Protein AF-A0A5U0ZWH2-F1 (afdb_monomer_lite)

Structure (mmCIF, N/CA/C/O backbone):
data_AF-A0A5U0ZWH2-F1
#
_entry.id   AF-A0A5U0ZWH2-F1
#
loop_
_atom_site.group_PDB
_atom_site.id
_atom_site.type_symbol
_atom_site.label_atom_id
_atom_site.label_alt_id
_atom_site.label_comp_id
_atom_site.label_asym_id
_atom_site.label_entity_id
_atom_site.label_seq_id
_atom_site.pdbx_PDB_ins_code
_atom_site.Cartn_x
_atom_site.Cartn_y
_atom_site.Cartn_z
_atom_site.occupancy
_atom_site.B_iso_or_equiv
_atom_site.auth_seq_id
_atom_site.auth_comp_id
_atom_site.auth_asym_id
_atom_site.auth_atom_id
_atom_site.pdbx_PDB_model_num
ATOM 1 N N . MET A 1 1 ? 11.396 7.823 40.237 1.00 39.00 1 MET A N 1
ATOM 2 C CA . MET A 1 1 ? 10.277 7.013 39.709 1.00 39.00 1 MET A CA 1
ATOM 3 C C . MET A 1 1 ? 10.131 7.379 38.236 1.00 39.00 1 MET A C 1
ATOM 5 O O . MET A 1 1 ? 9.865 8.540 37.956 1.00 39.00 1 MET A O 1
ATOM 9 N N . LYS A 1 2 ? 10.461 6.480 37.296 1.00 43.62 2 LYS A N 1
ATOM 10 C CA . LYS A 1 2 ? 10.342 6.782 35.859 1.00 43.62 2 LYS A CA 1
ATOM 11 C C . LYS A 1 2 ? 8.852 6.888 35.529 1.00 43.62 2 LYS A C 1
ATOM 13 O O . LYS A 1 2 ? 8.124 5.916 35.694 1.00 43.62 2 LYS A O 1
ATOM 18 N N . SER A 1 3 ? 8.419 8.089 35.153 1.00 46.25 3 SER A N 1
ATOM 19 C CA . SER A 1 3 ? 7.091 8.351 34.606 1.00 46.25 3 SER A CA 1
ATOM 20 C C . SER A 1 3 ? 6.928 7.492 33.356 1.00 46.25 3 SER A C 1
ATOM 22 O O . SER A 1 3 ? 7.625 7.703 32.364 1.00 46.25 3 SER A O 1
ATOM 24 N N . TRP A 1 4 ? 6.070 6.478 33.426 1.00 51.78 4 TRP A N 1
ATOM 25 C CA . TRP A 1 4 ? 5.588 5.815 32.227 1.00 51.78 4 TRP A CA 1
ATOM 26 C C . TRP A 1 4 ? 4.763 6.857 31.486 1.00 51.78 4 TRP A C 1
ATOM 28 O O . TRP A 1 4 ? 3.712 7.274 31.975 1.00 51.78 4 TRP A O 1
ATOM 38 N N . VAL A 1 5 ? 5.262 7.318 30.339 1.00 51.78 5 VAL A N 1
ATOM 39 C CA . VAL A 1 5 ? 4.445 8.065 29.385 1.00 51.78 5 VAL A CA 1
ATOM 40 C C . VAL A 1 5 ? 3.248 7.169 29.100 1.00 51.78 5 VAL A C 1
ATOM 42 O O . VAL A 1 5 ? 3.392 6.105 28.500 1.00 51.78 5 VAL A O 1
ATOM 45 N N . LYS A 1 6 ? 2.081 7.547 29.628 1.00 51.91 6 LYS A N 1
ATOM 46 C CA . LYS A 1 6 ? 0.812 6.906 29.306 1.00 51.91 6 LYS A CA 1
ATOM 47 C C . LYS A 1 6 ? 0.724 6.967 27.783 1.00 51.91 6 LYS A C 1
ATOM 49 O O . LYS A 1 6 ? 0.658 8.067 27.240 1.00 51.91 6 LYS A O 1
ATOM 54 N N . MET A 1 7 ? 0.796 5.821 27.098 1.00 55.44 7 MET A N 1
ATOM 55 C CA . MET A 1 7 ? 0.347 5.749 25.708 1.00 55.44 7 MET A CA 1
ATOM 56 C C . MET A 1 7 ? -1.021 6.422 25.690 1.00 55.44 7 MET A C 1
ATOM 58 O O . MET A 1 7 ? -1.884 6.053 26.494 1.00 55.44 7 MET A O 1
ATOM 62 N N . ASN A 1 8 ? -1.168 7.474 24.883 1.00 68.19 8 ASN A N 1
ATOM 63 C CA . ASN A 1 8 ? -2.437 8.177 24.754 1.00 68.19 8 ASN A CA 1
ATOM 64 C C . ASN A 1 8 ? -3.524 7.124 24.524 1.00 68.19 8 ASN A C 1
ATOM 66 O O . ASN A 1 8 ? -3.329 6.181 23.756 1.00 68.19 8 ASN A O 1
ATOM 70 N N . SER A 1 9 ? -4.606 7.213 25.293 1.00 76.81 9 SER A N 1
ATOM 71 C CA . SER A 1 9 ? -5.664 6.208 25.277 1.00 76.81 9 SER A CA 1
ATOM 72 C C . SER A 1 9 ? -6.204 6.057 23.859 1.00 76.81 9 SER A C 1
ATOM 74 O O . SER A 1 9 ? -6.682 7.042 23.306 1.00 76.81 9 SER A O 1
ATOM 76 N N . TRP A 1 10 ? -6.119 4.845 23.306 1.00 85.75 10 TRP A N 1
ATOM 77 C CA . TRP A 1 10 ? -6.700 4.486 22.013 1.00 85.75 10 TRP A CA 1
ATOM 78 C C . TRP A 1 10 ? -8.165 4.914 21.944 1.00 85.75 10 TRP A C 1
ATOM 80 O O . TRP A 1 10 ? -8.934 4.668 22.877 1.00 85.75 10 TRP A O 1
ATOM 90 N N . THR A 1 11 ? -8.547 5.531 20.838 1.00 90.06 11 THR A N 1
ATOM 91 C CA . THR A 1 11 ? -9.866 6.129 20.642 1.00 90.06 11 THR A CA 1
ATOM 92 C C . THR A 1 11 ? -10.667 5.433 19.540 1.00 90.06 11 THR A C 1
ATOM 94 O O . THR A 1 11 ? -10.184 4.586 18.776 1.00 90.06 11 THR A O 1
ATOM 97 N N . SER A 1 12 ? -11.946 5.794 19.443 1.00 90.62 12 SER A N 1
ATOM 98 C CA . SER A 1 12 ? -12.790 5.446 18.298 1.00 90.62 12 SER A CA 1
ATOM 99 C C . SER A 1 12 ? -12.218 5.979 16.983 1.00 90.62 12 SER A C 1
ATOM 101 O O . SER A 1 12 ? -12.320 5.317 15.952 1.00 90.62 12 SER A O 1
ATOM 103 N N . GLU A 1 13 ? -11.588 7.149 17.025 1.00 90.56 13 GLU A N 1
ATOM 104 C CA . GLU A 1 13 ? -10.967 7.828 15.897 1.00 90.56 13 GLU A CA 1
ATOM 105 C C . GLU A 1 13 ? -9.753 7.044 15.392 1.00 90.56 13 GLU A C 1
ATOM 107 O O . GLU A 1 13 ? -9.641 6.832 14.186 1.00 90.56 13 GLU A O 1
ATOM 112 N N . ASP A 1 14 ? -8.920 6.514 16.294 1.00 89.50 14 ASP A N 1
ATOM 113 C CA . ASP A 1 14 ? -7.805 5.625 15.932 1.00 89.50 14 ASP A CA 1
ATOM 114 C C . ASP A 1 14 ? -8.315 4.353 15.242 1.00 89.50 14 ASP A C 1
ATOM 116 O O . ASP A 1 14 ? -7.803 3.932 14.205 1.00 89.50 14 ASP A O 1
ATOM 120 N N . THR A 1 15 ? -9.397 3.771 15.771 1.00 91.75 15 THR A N 1
ATOM 121 C CA . THR A 1 15 ? -10.041 2.593 15.166 1.00 91.75 15 THR A CA 1
ATOM 122 C C . THR A 1 15 ? -10.562 2.903 13.765 1.00 91.75 15 THR A C 1
ATOM 124 O O . THR A 1 15 ? -10.423 2.086 12.854 1.00 91.75 15 THR A O 1
ATOM 127 N N . LYS A 1 16 ? -11.171 4.078 13.584 1.00 92.38 16 LYS A N 1
ATOM 128 C CA . LYS A 1 16 ? -11.665 4.534 12.286 1.00 92.38 16 LYS A CA 1
ATOM 129 C C . LYS A 1 16 ? -10.511 4.733 11.308 1.00 92.38 16 LYS A C 1
ATOM 131 O O . LYS A 1 16 ? -10.605 4.236 10.195 1.00 92.38 16 LYS A O 1
ATOM 136 N N . ALA A 1 17 ? -9.426 5.381 11.731 1.00 90.75 17 ALA A N 1
ATOM 137 C CA . ALA A 1 17 ? -8.240 5.580 10.906 1.00 90.75 17 ALA A CA 1
ATOM 138 C C . ALA A 1 17 ? -7.647 4.243 10.440 1.00 90.75 17 ALA A C 1
ATOM 140 O O . ALA A 1 17 ? -7.419 4.070 9.247 1.00 90.75 17 ALA A O 1
ATOM 141 N N . VAL A 1 18 ? -7.484 3.267 11.344 1.00 91.75 18 VAL A N 1
ATOM 142 C CA . VAL A 1 18 ? -7.010 1.922 10.974 1.00 91.75 18 VAL A CA 1
ATOM 143 C C . VAL A 1 18 ? -7.931 1.253 9.967 1.00 91.75 18 VAL A C 1
ATOM 145 O O . 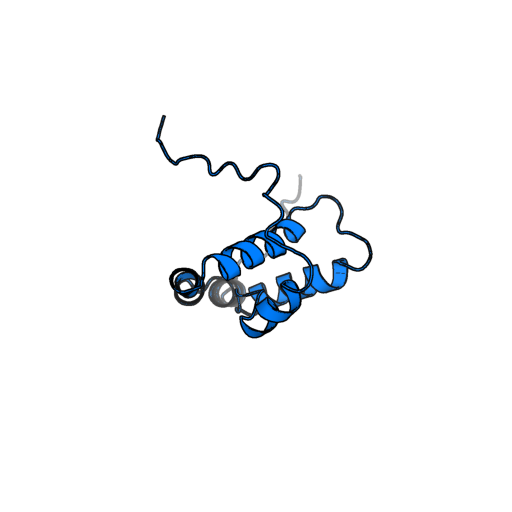VAL A 1 18 ? -7.454 0.725 8.971 1.00 91.75 18 VAL A O 1
ATOM 148 N N . LYS A 1 19 ? -9.246 1.305 10.183 1.00 93.19 19 LYS A 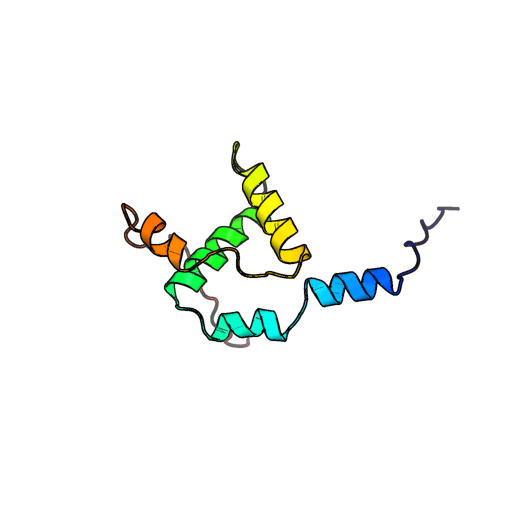N 1
ATOM 149 C CA . LYS A 1 19 ? -10.207 0.724 9.239 1.00 93.19 19 LYS A CA 1
ATOM 150 C C . LYS A 1 19 ? -10.200 1.409 7.873 1.00 93.19 19 LYS A C 1
ATOM 152 O O . LYS A 1 19 ? -10.520 0.749 6.897 1.00 93.19 19 LYS A O 1
ATOM 157 N N . THR A 1 20 ? -9.840 2.691 7.801 1.00 93.38 20 THR A N 1
ATOM 158 C CA . THR A 1 20 ? -9.696 3.404 6.526 1.00 93.38 20 THR A CA 1
ATOM 159 C C . THR A 1 20 ? -8.520 2.863 5.719 1.00 93.38 20 THR A C 1
ATOM 161 O O . THR A 1 20 ? -8.698 2.503 4.562 1.00 93.38 20 THR A O 1
ATOM 164 N N . TRP A 1 21 ? -7.322 2.783 6.306 1.00 92.75 21 TRP A N 1
ATOM 165 C CA . TRP A 1 21 ? -6.126 2.384 5.550 1.00 92.75 21 TRP A CA 1
ATOM 166 C C . TRP A 1 21 ? -5.916 0.867 5.467 1.00 92.75 21 TRP A C 1
ATOM 168 O O . TRP A 1 21 ? -5.156 0.402 4.616 1.00 92.75 21 TRP A O 1
ATOM 178 N N . PHE A 1 22 ? -6.584 0.093 6.330 1.00 92.50 22 PHE A N 1
ATOM 179 C CA . PHE A 1 22 ? -6.549 -1.372 6.386 1.00 92.50 22 PHE A CA 1
ATOM 180 C C . PHE A 1 22 ? -7.921 -1.997 6.077 1.00 92.50 22 PHE A C 1
ATOM 182 O O . PHE A 1 22 ? -8.433 -2.844 6.812 1.00 92.50 22 PHE A O 1
ATOM 189 N N . ASP A 1 23 ? -8.532 -1.568 4.975 1.00 94.88 23 ASP A N 1
ATOM 190 C CA . ASP A 1 23 ? -9.721 -2.212 4.417 1.00 94.88 23 ASP A CA 1
ATOM 191 C C . ASP A 1 23 ? -9.325 -3.485 3.647 1.00 94.88 23 ASP A C 1
ATOM 193 O O . ASP A 1 23 ? -8.787 -3.424 2.542 1.00 94.88 23 ASP A O 1
ATOM 197 N N . LEU A 1 24 ? -9.587 -4.659 4.228 1.00 94.25 24 LEU A N 1
ATOM 198 C CA . LEU A 1 24 ? -9.218 -5.948 3.632 1.00 94.25 24 LEU A CA 1
ATOM 199 C C . LEU A 1 24 ? -9.813 -6.170 2.238 1.00 94.25 24 LEU A C 1
ATOM 201 O O . LEU A 1 24 ? -9.147 -6.781 1.401 1.00 94.25 24 LEU A O 1
ATOM 205 N N . ASP A 1 25 ? -11.026 -5.686 1.973 1.00 95.50 25 ASP A N 1
ATOM 206 C CA . ASP A 1 25 ? -11.663 -5.894 0.674 1.00 95.50 25 ASP A CA 1
ATOM 207 C C . ASP A 1 25 ? -10.955 -5.074 -0.410 1.00 95.50 25 ASP A C 1
ATOM 209 O O . ASP A 1 25 ? -10.748 -5.570 -1.517 1.00 95.50 25 ASP A O 1
ATOM 213 N N . LYS A 1 26 ? -10.447 -3.882 -0.062 1.00 94.56 26 LYS A N 1
ATOM 214 C CA . LYS A 1 26 ? -9.580 -3.085 -0.945 1.00 94.56 26 LYS A CA 1
ATOM 215 C C . LYS A 1 26 ? -8.260 -3.782 -1.252 1.00 94.56 26 LYS A C 1
ATOM 217 O O . LYS A 1 26 ? -7.818 -3.775 -2.395 1.00 94.56 26 LYS A O 1
ATOM 222 N N . TYR A 1 27 ? -7.629 -4.417 -0.265 1.00 94.50 27 TYR A N 1
ATOM 223 C CA . TYR A 1 27 ? -6.384 -5.158 -0.509 1.00 94.50 27 TYR A CA 1
ATOM 224 C C . TYR A 1 27 ? -6.598 -6.444 -1.313 1.00 94.50 27 TYR A C 1
ATOM 226 O O . TYR A 1 27 ? -5.704 -6.847 -2.053 1.00 94.50 27 TYR A O 1
ATOM 234 N N . ARG A 1 28 ? -7.772 -7.078 -1.235 1.00 95.88 28 ARG A N 1
ATOM 235 C CA . ARG A 1 28 ? -8.101 -8.230 -2.092 1.00 95.88 28 ARG A CA 1
ATOM 236 C C . ARG A 1 28 ? -8.169 -7.874 -3.571 1.00 95.88 28 ARG A C 1
ATOM 238 O O . ARG A 1 28 ? -7.969 -8.745 -4.409 1.00 95.88 28 ARG A O 1
ATOM 245 N N . GLU A 1 29 ? -8.365 -6.605 -3.924 1.00 94.88 29 GLU A N 1
ATOM 246 C CA . GLU A 1 29 ? -8.322 -6.175 -5.325 1.00 94.88 29 GLU A CA 1
ATOM 247 C C . GLU A 1 29 ? -6.939 -6.441 -5.975 1.00 94.88 29 GLU A C 1
ATOM 249 O O . GLU A 1 29 ? -6.872 -6.615 -7.192 1.00 94.88 29 GLU A O 1
ATOM 254 N N . PHE A 1 30 ? -5.851 -6.590 -5.194 1.00 93.56 30 PHE A N 1
ATOM 255 C CA . PHE A 1 30 ? -4.534 -7.016 -5.703 1.00 93.56 30 PHE A CA 1
ATOM 256 C C . PHE A 1 30 ? -4.541 -8.435 -6.289 1.00 93.56 30 PHE A C 1
ATOM 258 O O . PHE A 1 30 ? -3.669 -8.765 -7.087 1.00 93.56 30 PHE A O 1
ATOM 265 N N . GLU A 1 31 ? -5.510 -9.281 -5.939 1.00 94.19 31 GLU A N 1
ATOM 266 C CA . GLU A 1 31 ? -5.648 -10.620 -6.529 1.00 94.19 31 GLU A CA 1
ATOM 267 C C . GLU A 1 31 ? -6.055 -10.554 -8.012 1.00 94.19 31 GLU A C 1
ATOM 269 O O . GLU A 1 31 ? -5.858 -11.516 -8.750 1.00 94.19 31 GLU A O 1
ATOM 274 N N . ASN A 1 32 ? -6.581 -9.409 -8.462 1.00 94.62 32 ASN A N 1
ATOM 275 C CA . ASN A 1 32 ? -7.124 -9.218 -9.807 1.00 94.62 32 ASN A CA 1
ATOM 276 C C . ASN A 1 32 ? -6.244 -8.344 -10.719 1.00 94.62 32 ASN A C 1
ATOM 278 O O . ASN A 1 32 ? -6.650 -8.044 -11.843 1.00 94.62 32 ASN A O 1
ATOM 282 N N . ILE A 1 33 ? -5.060 -7.910 -10.271 1.00 90.75 33 ILE A N 1
ATOM 283 C CA . ILE A 1 33 ? -4.153 -7.103 -11.105 1.00 90.75 33 ILE A CA 1
ATOM 284 C C . ILE A 1 33 ? -3.209 -7.981 -11.932 1.00 90.75 33 ILE A C 1
ATOM 286 O O . ILE A 1 33 ? -2.922 -9.130 -11.597 1.00 90.75 33 ILE A O 1
ATOM 290 N N . SER A 1 34 ? -2.674 -7.423 -13.021 1.00 88.38 34 SER A N 1
ATOM 291 C CA . SER A 1 34 ? -1.662 -8.121 -13.818 1.00 88.38 34 SER A CA 1
ATOM 292 C C . SER A 1 34 ? -0.353 -8.304 -13.041 1.00 88.38 34 SER A C 1
ATOM 294 O O . SER A 1 34 ? 0.016 -7.485 -12.198 1.00 88.38 34 SER A O 1
ATOM 296 N N . ILE A 1 35 ? 0.418 -9.336 -13.399 1.00 86.19 35 ILE A N 1
ATOM 297 C CA . ILE A 1 35 ? 1.766 -9.563 -12.848 1.00 86.19 35 ILE A CA 1
ATOM 298 C C . ILE A 1 35 ? 2.662 -8.332 -13.054 1.00 86.19 35 ILE A C 1
ATOM 300 O O . ILE A 1 35 ? 3.446 -7.986 -12.173 1.00 86.19 35 ILE A O 1
ATOM 304 N N . ASN A 1 36 ? 2.521 -7.639 -14.189 1.00 83.88 36 ASN A N 1
ATOM 305 C CA . ASN A 1 36 ? 3.283 -6.425 -14.470 1.00 83.88 36 ASN A CA 1
ATOM 306 C C . ASN A 1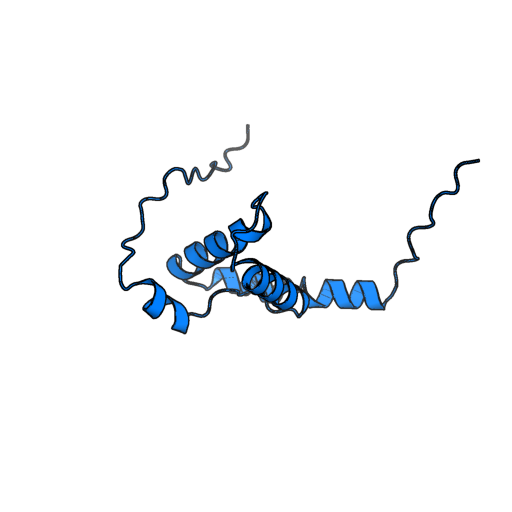 36 ? 2.937 -5.292 -13.487 1.00 83.88 36 ASN A C 1
ATOM 308 O O . ASN A 1 36 ? 3.827 -4.650 -12.933 1.00 83.88 36 ASN A O 1
ATOM 312 N N . MET A 1 37 ? 1.646 -5.083 -13.203 1.00 86.69 37 MET A N 1
ATOM 313 C CA . MET A 1 37 ? 1.226 -4.126 -12.172 1.00 86.69 37 MET A CA 1
ATOM 314 C C . MET A 1 37 ? 1.767 -4.508 -10.800 1.00 86.69 37 MET A C 1
ATOM 316 O O . MET A 1 37 ? 2.315 -3.652 -10.110 1.00 86.69 37 MET A O 1
ATOM 320 N N . LEU A 1 38 ? 1.668 -5.786 -10.428 1.00 89.31 38 LEU A N 1
ATOM 321 C CA . LEU A 1 38 ? 2.165 -6.273 -9.146 1.00 89.31 38 LEU A CA 1
ATOM 322 C C . LEU A 1 38 ? 3.676 -6.040 -8.992 1.00 89.31 38 LEU A C 1
ATOM 324 O O . LEU A 1 38 ? 4.126 -5.600 -7.935 1.00 89.31 38 LEU A O 1
ATOM 328 N N . TYR A 1 39 ? 4.458 -6.278 -10.047 1.00 86.88 39 TYR A N 1
ATOM 329 C CA . TYR A 1 39 ? 5.892 -5.991 -10.061 1.00 86.88 39 TYR A CA 1
ATOM 330 C C . TYR A 1 39 ? 6.180 -4.517 -9.741 1.00 86.88 39 TYR A C 1
ATOM 332 O O . TYR A 1 39 ? 6.982 -4.219 -8.852 1.00 86.88 39 TYR A O 1
ATOM 340 N N . HIS A 1 40 ? 5.494 -3.592 -10.414 1.00 85.75 40 HIS A N 1
ATOM 341 C CA . HIS A 1 40 ? 5.690 -2.161 -10.190 1.00 85.75 40 HIS A CA 1
ATOM 342 C C . HIS A 1 40 ? 5.176 -1.690 -8.824 1.00 85.75 40 HIS A C 1
ATOM 344 O O . HIS A 1 40 ? 5.794 -0.819 -8.215 1.00 85.75 40 HIS A O 1
ATOM 350 N N . GLU A 1 41 ? 4.092 -2.278 -8.315 1.00 91.94 41 GLU A N 1
ATOM 351 C CA . GLU A 1 41 ? 3.591 -2.039 -6.957 1.00 91.94 41 GLU A CA 1
ATOM 352 C C . GLU A 1 41 ? 4.638 -2.419 -5.906 1.00 91.94 41 GLU A C 1
ATOM 354 O O . GLU A 1 41 ? 4.973 -1.616 -5.032 1.00 91.94 41 GLU A O 1
ATOM 359 N N . ILE A 1 42 ? 5.217 -3.619 -6.019 1.00 89.88 42 ILE A N 1
ATOM 360 C CA . ILE A 1 42 ? 6.279 -4.077 -5.118 1.00 89.88 42 ILE A CA 1
ATOM 361 C C . ILE A 1 42 ? 7.497 -3.158 -5.231 1.00 89.88 42 ILE A C 1
ATOM 363 O O . ILE A 1 42 ? 8.018 -2.706 -4.210 1.00 89.88 42 ILE A O 1
ATOM 367 N N . TRP A 1 43 ? 7.920 -2.832 -6.455 1.00 85.88 43 TRP A N 1
ATOM 368 C CA . TRP A 1 43 ? 9.053 -1.943 -6.697 1.00 85.88 43 TRP A CA 1
ATOM 369 C C . TRP A 1 43 ? 8.852 -0.563 -6.055 1.00 85.88 43 TRP A C 1
ATOM 371 O O . TRP A 1 43 ? 9.721 -0.104 -5.311 1.00 85.88 43 TRP A O 1
ATOM 381 N N . ALA A 1 44 ? 7.687 0.063 -6.240 1.00 86.56 44 ALA A N 1
ATOM 382 C CA . ALA A 1 44 ? 7.362 1.353 -5.633 1.00 86.56 44 ALA A CA 1
ATOM 383 C C . ALA A 1 44 ? 7.393 1.301 -4.095 1.00 86.56 44 ALA A C 1
ATOM 385 O O . ALA A 1 44 ? 7.860 2.241 -3.449 1.00 86.56 44 ALA A O 1
ATOM 386 N N . ARG A 1 45 ? 6.957 0.187 -3.499 1.00 88.62 45 ARG A N 1
ATOM 387 C CA . ARG A 1 45 ? 6.947 -0.015 -2.040 1.00 88.62 45 ARG A CA 1
ATOM 388 C C . ARG A 1 45 ? 8.339 -0.220 -1.449 1.00 88.62 45 ARG A C 1
ATOM 390 O O . ARG A 1 45 ? 8.536 0.097 -0.278 1.00 88.62 45 ARG A O 1
ATOM 397 N N . THR A 1 46 ? 9.326 -0.671 -2.230 1.00 88.06 46 THR A N 1
ATOM 398 C CA . THR A 1 46 ? 10.712 -0.808 -1.735 1.00 88.06 46 THR A CA 1
ATOM 399 C C . THR A 1 46 ? 11.289 0.514 -1.220 1.00 88.06 46 THR A C 1
ATOM 401 O O . THR A 1 46 ? 12.095 0.513 -0.290 1.00 88.06 46 THR A O 1
ATOM 404 N N . TYR A 1 47 ? 10.829 1.652 -1.751 1.00 84.94 47 TYR A N 1
ATOM 405 C CA . TYR A 1 47 ? 11.271 2.976 -1.316 1.00 84.94 47 TYR A CA 1
ATOM 406 C C . TYR A 1 47 ? 10.886 3.311 0.133 1.00 84.94 47 TYR A C 1
ATOM 408 O O . TYR A 1 47 ? 11.554 4.145 0.739 1.00 84.94 47 TYR A O 1
ATOM 416 N N . PHE A 1 48 ? 9.881 2.648 0.717 1.00 88.38 48 PHE A N 1
ATOM 417 C CA . PHE A 1 48 ? 9.545 2.803 2.140 1.00 88.38 48 PHE A CA 1
ATOM 418 C C . PHE A 1 48 ? 10.595 2.198 3.074 1.00 88.38 48 PHE A C 1
ATOM 420 O O . PHE A 1 48 ? 10.680 2.584 4.236 1.00 88.38 48 PHE A O 1
ATOM 427 N N . PHE A 1 49 ? 11.398 1.263 2.566 1.00 86.00 49 PHE A N 1
ATOM 428 C CA . PHE A 1 49 ? 12.372 0.508 3.351 1.00 86.00 49 PHE A CA 1
ATOM 429 C C . PHE A 1 49 ? 13.817 0.902 3.044 1.00 86.00 49 PHE A C 1
ATOM 431 O O . PHE A 1 49 ? 14.746 0.363 3.646 1.00 86.00 49 PHE A O 1
ATOM 438 N N . LYS A 1 50 ? 14.035 1.837 2.110 1.00 83.19 50 LYS A N 1
ATOM 439 C CA . LYS A 1 50 ? 15.379 2.337 1.831 1.00 83.19 50 LYS A CA 1
ATOM 440 C C . LYS A 1 50 ? 15.892 3.134 3.041 1.00 83.19 50 LYS A C 1
ATOM 442 O O . LYS A 1 50 ? 15.188 4.023 3.518 1.00 83.19 50 LYS A O 1
ATOM 447 N N . PRO A 1 51 ? 17.129 2.880 3.510 1.00 80.56 51 PRO A N 1
ATOM 448 C CA . PRO A 1 51 ? 17.706 3.602 4.647 1.00 80.56 51 PRO A CA 1
ATOM 449 C C . PRO A 1 51 ? 17.940 5.084 4.331 1.00 80.56 51 PRO A C 1
ATOM 451 O O . PRO A 1 51 ? 17.920 5.926 5.224 1.00 80.56 51 PRO A O 1
ATOM 454 N N . VAL A 1 52 ? 18.147 5.401 3.051 1.00 84.44 52 VAL A N 1
ATOM 455 C CA . VAL A 1 52 ? 18.245 6.761 2.530 1.00 84.44 52 VAL A CA 1
ATOM 456 C C . VAL A 1 52 ? 17.314 6.863 1.333 1.00 84.44 52 VAL A C 1
ATOM 458 O O . VAL A 1 52 ? 17.446 6.110 0.367 1.00 84.44 52 VAL A O 1
ATOM 461 N N . ILE A 1 53 ? 16.363 7.791 1.402 1.00 82.19 53 ILE A N 1
ATOM 462 C CA . ILE A 1 53 ? 15.518 8.128 0.260 1.00 82.19 53 ILE A CA 1
ATOM 463 C C . ILE A 1 53 ? 16.316 9.073 -0.635 1.00 82.19 53 ILE A C 1
ATOM 465 O O . ILE A 1 53 ? 16.775 10.119 -0.175 1.00 82.19 53 ILE A O 1
ATOM 469 N N . GLU A 1 54 ? 16.468 8.692 -1.902 1.00 82.50 54 GLU A N 1
ATOM 470 C CA . GLU A 1 54 ? 17.157 9.481 -2.925 1.00 82.50 54 GLU A CA 1
ATOM 471 C C . GLU A 1 54 ? 16.626 10.921 -2.984 1.00 82.50 54 GLU A C 1
ATOM 473 O O . GLU A 1 54 ? 15.426 11.182 -2.812 1.00 82.50 54 GLU A O 1
ATOM 478 N N . GLU A 1 55 ? 17.532 11.866 -3.229 1.00 78.94 55 GLU A N 1
ATOM 479 C CA . GLU A 1 55 ? 17.180 13.271 -3.390 1.00 78.94 55 GLU A CA 1
ATOM 480 C C . GLU A 1 55 ? 16.165 13.422 -4.536 1.00 78.94 55 GLU A C 1
ATOM 482 O O . GLU A 1 55 ? 16.321 12.854 -5.613 1.00 78.94 55 GLU A O 1
ATOM 487 N N . GLY A 1 56 ? 15.061 14.124 -4.272 1.00 81.31 56 GLY A N 1
ATOM 488 C CA . GLY A 1 56 ? 13.934 14.240 -5.205 1.00 81.31 56 GLY A CA 1
ATOM 489 C C . GLY A 1 56 ? 12.837 13.177 -5.048 1.00 81.31 56 GLY A C 1
ATOM 490 O O . GLY A 1 56 ? 11.685 13.464 -5.370 1.00 81.31 56 GLY A O 1
ATOM 491 N N . MET A 1 57 ? 13.117 12.009 -4.455 1.00 82.31 57 MET A N 1
ATOM 492 C CA . MET A 1 57 ? 12.104 10.954 -4.252 1.00 82.31 57 MET A CA 1
ATOM 493 C C . MET A 1 57 ? 11.281 11.122 -2.970 1.00 82.31 57 MET A C 1
ATOM 495 O O . MET A 1 57 ? 10.199 10.551 -2.845 1.00 82.31 57 MET A O 1
ATOM 499 N N . GLN A 1 58 ? 11.737 11.955 -2.034 1.00 87.50 58 GLN A N 1
ATOM 500 C CA . GLN A 1 58 ? 11.105 12.182 -0.725 1.00 87.50 58 GLN A CA 1
ATOM 501 C C . GLN A 1 58 ? 9.627 12.586 -0.829 1.00 87.50 58 GLN A C 1
ATOM 503 O O . GLN A 1 58 ? 8.778 12.037 -0.126 1.00 87.50 58 GLN A O 1
ATOM 508 N N . LYS A 1 59 ? 9.299 13.515 -1.739 1.00 88.06 59 LYS A N 1
ATOM 509 C CA . LYS A 1 59 ? 7.914 13.965 -1.957 1.00 88.06 59 LYS A CA 1
ATOM 510 C C . LYS A 1 59 ? 7.034 12.843 -2.502 1.00 88.06 59 LYS A C 1
ATOM 512 O O . LYS A 1 59 ? 5.898 12.699 -2.063 1.00 88.06 59 LYS A O 1
ATOM 517 N N . THR A 1 60 ? 7.561 12.047 -3.429 1.00 87.56 60 THR A N 1
ATOM 518 C CA . THR A 1 60 ? 6.853 10.900 -4.012 1.00 87.56 60 THR A CA 1
ATOM 519 C C . THR A 1 60 ? 6.586 9.834 -2.958 1.00 87.56 60 THR A C 1
ATOM 521 O O . THR A 1 60 ? 5.457 9.377 -2.825 1.00 87.56 60 THR A O 1
ATOM 524 N N . VAL A 1 61 ? 7.593 9.496 -2.151 1.00 89.62 61 VAL A N 1
ATOM 525 C CA . VAL A 1 61 ? 7.457 8.523 -1.061 1.00 89.62 61 VAL A CA 1
ATOM 526 C C . VAL A 1 61 ? 6.420 8.984 -0.036 1.00 89.62 61 VAL A C 1
ATOM 528 O O . VAL A 1 61 ? 5.528 8.214 0.312 1.00 89.62 61 VAL A O 1
ATOM 531 N N . MET A 1 62 ? 6.474 10.251 0.387 1.00 90.81 62 MET A N 1
ATOM 532 C CA . MET A 1 62 ? 5.485 10.817 1.309 1.00 90.81 62 MET A CA 1
ATOM 533 C C . MET A 1 62 ? 4.071 10.791 0.715 1.00 90.81 62 MET A C 1
ATOM 535 O O . MET A 1 62 ? 3.127 10.391 1.390 1.00 90.81 62 MET A O 1
ATOM 539 N N . LYS A 1 63 ? 3.917 11.167 -0.560 1.00 92.12 63 LYS A N 1
ATOM 540 C CA . LYS A 1 63 ? 2.628 11.112 -1.259 1.00 92.12 63 LYS A CA 1
ATOM 541 C C . LYS A 1 63 ? 2.064 9.691 -1.288 1.00 92.12 63 LYS A C 1
ATOM 543 O O . LYS A 1 63 ? 0.888 9.511 -0.997 1.00 92.12 63 LYS A O 1
ATOM 548 N N . ASN A 1 64 ? 2.893 8.700 -1.607 1.00 92.56 64 ASN A N 1
ATOM 549 C CA . ASN A 1 64 ? 2.484 7.296 -1.636 1.00 92.56 64 ASN A CA 1
ATOM 550 C C . ASN A 1 64 ? 2.046 6.812 -0.248 1.00 92.56 64 ASN A C 1
ATOM 552 O O . ASN A 1 64 ? 1.056 6.099 -0.130 1.00 92.56 64 ASN A O 1
ATOM 556 N N . TYR A 1 65 ? 2.756 7.228 0.803 1.00 92.31 65 TYR A N 1
ATOM 557 C CA . TYR A 1 65 ? 2.393 6.888 2.177 1.00 92.31 65 TYR A CA 1
ATOM 558 C C . TYR A 1 65 ? 1.031 7.476 2.562 1.00 92.31 65 TYR A C 1
ATOM 560 O O . TYR A 1 65 ? 0.165 6.757 3.050 1.00 92.31 65 TYR A O 1
ATOM 568 N N . MET A 1 66 ? 0.816 8.764 2.277 1.00 94.50 66 MET A N 1
ATOM 569 C CA . MET A 1 66 ? -0.461 9.432 2.544 1.00 94.50 66 MET A CA 1
ATOM 570 C C . MET A 1 66 ? -1.613 8.798 1.764 1.00 94.50 66 MET A C 1
ATOM 572 O O . MET A 1 66 ? -2.673 8.583 2.331 1.00 94.50 66 MET A O 1
ATOM 576 N N . GLN A 1 67 ? -1.387 8.411 0.507 1.00 94.69 67 GLN A N 1
ATOM 577 C CA . GLN A 1 67 ? -2.402 7.731 -0.297 1.00 94.69 67 GLN A CA 1
ATOM 578 C C . GLN A 1 67 ? -2.884 6.423 0.358 1.00 94.69 67 GLN A C 1
ATOM 580 O O . GLN A 1 67 ? -4.087 6.179 0.434 1.00 94.69 67 GLN A O 1
ATOM 585 N N . ILE A 1 68 ? -1.953 5.613 0.877 1.00 94.62 68 ILE A N 1
ATOM 586 C CA . ILE A 1 68 ? -2.296 4.383 1.604 1.00 94.62 68 ILE A CA 1
ATOM 587 C C . ILE A 1 68 ? -3.096 4.724 2.864 1.00 94.62 68 ILE A C 1
ATOM 589 O O . ILE A 1 68 ? -4.117 4.092 3.123 1.00 94.62 68 ILE A O 1
ATOM 593 N N . LEU A 1 69 ? -2.657 5.730 3.629 1.00 93.56 69 LEU A N 1
ATOM 594 C CA . LEU A 1 69 ? -3.350 6.167 4.846 1.00 93.56 69 LEU A CA 1
ATOM 595 C C . LEU A 1 69 ? -4.761 6.715 4.581 1.00 93.56 69 LEU A C 1
ATOM 597 O O . LEU A 1 69 ? -5.636 6.578 5.435 1.00 93.56 69 LEU A O 1
ATOM 601 N N . ASP A 1 70 ? -4.992 7.273 3.395 1.00 94.75 70 ASP A N 1
ATOM 602 C CA . ASP A 1 70 ? -6.299 7.743 2.935 1.00 94.75 70 ASP A CA 1
ATOM 603 C C . ASP A 1 70 ? -7.207 6.603 2.425 1.00 94.75 70 ASP A C 1
ATOM 605 O O . ASP A 1 70 ? -8.365 6.844 2.079 1.00 94.75 70 ASP A O 1
ATOM 609 N N . GLY A 1 71 ? -6.719 5.356 2.416 1.00 94.62 71 GLY A N 1
ATOM 610 C CA . GLY A 1 71 ? -7.497 4.161 2.074 1.00 94.62 71 GLY A CA 1
ATOM 611 C C . GLY A 1 71 ? -7.369 3.685 0.627 1.00 94.62 71 GLY A C 1
ATOM 612 O O . GLY A 1 71 ? -8.123 2.804 0.216 1.00 94.62 71 GLY A O 1
ATOM 613 N N . ASP A 1 72 ? -6.425 4.226 -0.150 1.00 95.19 72 ASP A N 1
ATOM 614 C CA . ASP A 1 72 ? -6.124 3.743 -1.504 1.00 95.19 72 ASP A CA 1
ATOM 615 C C . ASP A 1 72 ? -4.753 3.047 -1.544 1.00 95.19 72 ASP A C 1
ATOM 617 O O . ASP A 1 72 ? -3.708 3.708 -1.634 1.00 95.19 72 ASP A O 1
ATOM 621 N N . PRO A 1 73 ? -4.723 1.702 -1.500 1.00 94.56 73 PRO A N 1
ATOM 622 C CA . PRO A 1 73 ? -3.471 0.972 -1.449 1.00 94.56 73 PRO A CA 1
ATOM 623 C C . PRO A 1 73 ? -2.759 0.858 -2.811 1.00 94.56 73 PRO A C 1
ATOM 625 O O . PRO A 1 73 ? -1.626 0.383 -2.829 1.00 94.56 73 PRO A O 1
ATOM 628 N N . PHE 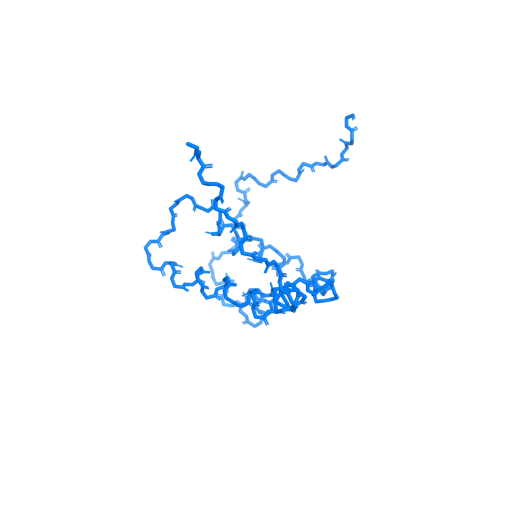A 1 74 ? -3.345 1.276 -3.939 1.00 94.12 74 PHE A N 1
ATOM 629 C CA . PHE A 1 74 ? -2.751 1.086 -5.272 1.00 94.12 74 PHE A CA 1
ATOM 630 C C . PHE A 1 74 ? -1.880 2.270 -5.698 1.00 94.12 74 PHE A C 1
ATOM 632 O O . PHE A 1 74 ? -2.365 3.310 -6.150 1.00 94.12 74 PHE A O 1
ATOM 639 N N . LEU A 1 75 ? -0.560 2.121 -5.590 1.00 92.19 75 LEU A N 1
ATOM 640 C CA . LEU A 1 75 ? 0.397 3.172 -5.946 1.00 92.19 75 LEU A CA 1
ATOM 641 C C . LEU A 1 75 ? 0.551 3.335 -7.466 1.00 92.19 75 LEU A C 1
ATOM 643 O O . LEU A 1 75 ? 0.911 4.411 -7.955 1.00 92.19 75 LEU A O 1
ATOM 647 N N . ILE A 1 76 ? 0.282 2.272 -8.222 1.00 88.75 76 ILE A N 1
ATOM 648 C CA . ILE A 1 76 ? 0.460 2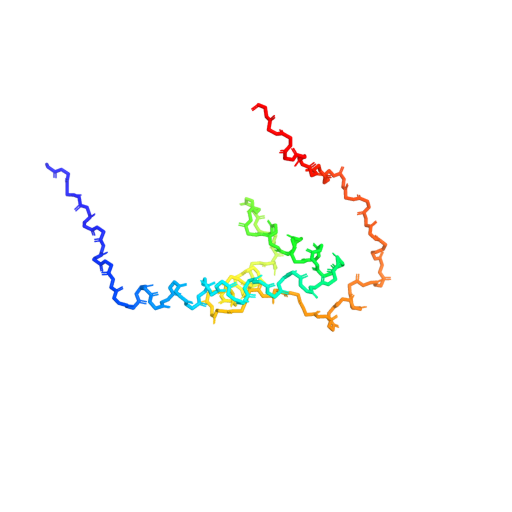.191 -9.666 1.00 88.75 76 ILE A CA 1
ATOM 649 C C . ILE A 1 76 ? -0.903 2.094 -10.339 1.00 88.75 76 ILE A C 1
ATOM 651 O O . ILE A 1 76 ? -1.708 1.205 -10.081 1.00 88.75 76 ILE A O 1
ATOM 655 N N . LYS A 1 77 ? -1.148 3.006 -11.280 1.00 84.75 77 LYS A N 1
ATOM 656 C CA . LYS A 1 77 ? -2.346 2.974 -12.125 1.00 84.75 77 LYS A CA 1
ATOM 657 C C . LYS A 1 77 ? -1.994 2.326 -13.451 1.00 84.75 77 LYS A C 1
ATOM 659 O O . LYS A 1 77 ? -0.931 2.607 -13.996 1.00 84.75 77 LYS A O 1
ATOM 664 N N . GLU A 1 78 ? -2.910 1.539 -14.003 1.00 79.31 78 GLU A N 1
ATOM 665 C CA . GLU A 1 78 ? -2.712 0.830 -15.275 1.00 79.31 78 GLU A CA 1
ATOM 666 C C . GLU A 1 78 ? -2.255 1.768 -16.404 1.00 79.31 78 GLU A C 1
ATOM 668 O O . GLU A 1 78 ? -1.280 1.500 -17.100 1.00 79.31 78 GLU A O 1
ATOM 673 N N . LYS A 1 79 ? -2.862 2.957 -16.497 1.00 77.75 79 LYS A N 1
ATOM 674 C CA . LYS A 1 79 ? -2.471 4.001 -17.458 1.00 77.75 79 LYS A CA 1
ATOM 675 C C . LYS A 1 79 ? -1.010 4.462 -17.353 1.00 77.75 79 LYS A C 1
ATOM 677 O O . LYS A 1 79 ? -0.506 5.061 -18.295 1.00 77.75 79 LYS A O 1
ATOM 682 N N . HIS A 1 80 ? -0.347 4.251 -16.214 1.00 70.94 80 HIS A N 1
ATOM 683 C CA . HIS A 1 80 ? 1.056 4.612 -16.004 1.00 70.94 80 HIS A CA 1
ATOM 684 C C . HIS A 1 80 ? 2.022 3.508 -16.451 1.00 70.94 80 HIS A C 1
ATOM 686 O O . HIS A 1 80 ? 3.199 3.800 -16.630 1.00 70.94 80 HIS A O 1
ATOM 692 N N . LEU A 1 81 ? 1.548 2.278 -16.682 1.00 71.75 81 LEU A N 1
ATOM 693 C CA . LEU A 1 81 ? 2.394 1.167 -17.133 1.00 71.75 81 LEU A CA 1
ATOM 694 C C . LEU A 1 81 ? 3.016 1.457 -18.502 1.00 71.75 81 LEU A C 1
ATOM 696 O O . LEU A 1 81 ? 4.214 1.278 -18.677 1.00 71.75 81 LEU A O 1
ATOM 700 N N . ASN A 1 82 ? 2.233 2.016 -19.429 1.00 63.09 82 ASN A N 1
ATOM 701 C CA . ASN A 1 82 ? 2.698 2.344 -20.782 1.00 63.09 82 ASN A CA 1
ATOM 702 C C . ASN A 1 82 ? 3.786 3.434 -20.799 1.00 63.09 82 ASN A C 1
ATOM 704 O O . ASN A 1 82 ? 4.570 3.510 -21.738 1.00 63.09 82 ASN A O 1
ATOM 708 N N . TYR A 1 83 ? 3.848 4.281 -19.765 1.00 56.16 83 TYR A N 1
ATOM 709 C CA . TYR A 1 83 ? 4.895 5.299 -19.619 1.00 56.16 83 TYR A CA 1
ATOM 710 C C . TYR A 1 83 ? 6.180 4.743 -18.992 1.00 56.16 83 TYR A C 1
ATOM 712 O O . TYR A 1 83 ? 7.218 5.395 -19.062 1.00 56.16 83 TYR A O 1
ATOM 720 N N . MET A 1 84 ? 6.124 3.552 -18.386 1.00 57.50 84 MET A N 1
ATOM 721 C CA . MET A 1 84 ? 7.280 2.874 -17.790 1.00 57.50 84 MET A CA 1
ATOM 722 C C . MET A 1 84 ? 7.991 1.925 -18.775 1.00 57.50 84 MET A C 1
ATOM 724 O O . MET A 1 84 ? 9.057 1.406 -18.449 1.00 57.50 84 MET A O 1
ATOM 728 N N . ASP A 1 85 ? 7.438 1.754 -19.981 1.00 52.81 85 ASP A N 1
ATOM 729 C CA . ASP A 1 85 ? 7.819 0.729 -20.967 1.00 52.81 85 ASP A CA 1
ATOM 730 C C . ASP A 1 85 ? 8.824 1.213 -22.041 1.00 52.81 85 ASP A C 1
ATOM 732 O O . ASP A 1 85 ? 9.307 0.429 -22.851 1.00 52.81 85 ASP A O 1
ATOM 736 N N . ALA A 1 86 ? 9.177 2.506 -22.082 1.00 48.12 86 ALA A N 1
ATOM 737 C CA . ALA A 1 86 ? 9.920 3.052 -23.228 1.00 48.12 86 ALA A CA 1
ATOM 738 C C . ALA A 1 86 ? 11.400 2.612 -23.319 1.00 48.12 86 ALA A C 1
ATOM 740 O O . ALA A 1 86 ? 11.943 2.579 -24.420 1.00 48.12 86 ALA A O 1
ATOM 741 N N . GLU A 1 87 ? 12.054 2.237 -22.212 1.00 47.97 87 GLU A N 1
ATOM 742 C CA . GLU A 1 87 ? 13.470 1.801 -22.228 1.00 47.97 87 GLU A CA 1
ATOM 743 C C . GLU A 1 87 ? 13.790 0.615 -21.299 1.00 47.97 87 GLU A C 1
ATOM 745 O O . GLU A 1 87 ? 14.877 0.039 -21.370 1.00 47.97 87 GLU A O 1
ATOM 750 N N . ASN A 1 88 ? 12.838 0.181 -20.469 1.00 46.81 88 ASN A N 1
ATOM 751 C CA . ASN A 1 88 ? 13.044 -0.881 -19.491 1.00 46.81 88 ASN A CA 1
ATOM 752 C C . ASN A 1 88 ? 12.339 -2.163 -19.936 1.00 46.81 88 ASN A C 1
ATOM 754 O O . ASN A 1 88 ? 11.316 -2.552 -19.376 1.00 46.81 88 ASN A O 1
ATOM 758 N N . LYS A 1 89 ? 12.959 -2.896 -20.877 1.00 45.03 89 LYS A N 1
ATOM 759 C CA . LYS A 1 89 ? 12.864 -4.367 -20.827 1.00 45.03 89 LYS A CA 1
ATOM 760 C C . LYS A 1 89 ? 13.073 -4.741 -19.368 1.00 45.03 89 LYS A C 1
ATOM 762 O O . LYS A 1 89 ? 14.059 -4.253 -18.821 1.00 45.03 89 LYS A O 1
ATOM 767 N N . LEU A 1 90 ? 12.176 -5.536 -18.770 1.00 45.91 90 LEU A N 1
ATOM 768 C CA . LEU A 1 90 ? 12.331 -6.116 -17.428 1.00 45.91 90 LEU A CA 1
ATOM 769 C C . LEU A 1 90 ? 13.821 -6.331 -17.162 1.00 45.91 90 LEU A C 1
ATOM 771 O O . LEU A 1 90 ? 14.412 -7.274 -17.694 1.00 45.91 90 LEU A O 1
ATOM 775 N N . TYR A 1 91 ? 14.448 -5.406 -16.428 1.00 46.38 91 TYR A N 1
ATOM 776 C CA . TYR A 1 91 ? 15.822 -5.597 -16.003 1.00 46.38 91 TYR A CA 1
ATOM 777 C C . TYR A 1 91 ? 15.726 -6.882 -15.204 1.00 46.38 91 TYR A C 1
ATOM 779 O O . TYR A 1 91 ? 14.942 -6.919 -14.250 1.00 46.38 91 TYR A O 1
ATOM 787 N N . GLN A 1 92 ? 16.389 -7.954 -15.660 1.00 43.00 92 GLN A N 1
ATOM 788 C CA . GLN A 1 92 ? 16.351 -9.221 -14.940 1.00 43.00 92 GLN A CA 1
ATOM 789 C C . GLN A 1 92 ? 16.677 -8.881 -13.487 1.00 43.00 92 GLN A C 1
ATOM 791 O O . GLN A 1 92 ? 17.751 -8.321 -13.241 1.00 43.00 92 GLN A O 1
ATOM 796 N N . PRO A 1 93 ? 15.720 -9.055 -12.557 1.00 46.62 93 PRO A N 1
ATOM 797 C CA . PRO A 1 93 ? 15.871 -8.510 -11.224 1.00 46.62 93 PRO A CA 1
ATOM 798 C C . PRO A 1 93 ? 17.126 -9.151 -10.642 1.00 46.62 93 PRO A C 1
ATOM 800 O O . PRO A 1 93 ? 17.182 -10.382 -10.623 1.00 46.62 93 PRO A O 1
ATOM 803 N N . PRO A 1 94 ? 18.136 -8.375 -10.196 1.00 46.38 94 PRO A N 1
ATOM 804 C CA . PRO A 1 94 ? 19.417 -8.970 -9.855 1.00 46.38 94 PRO A CA 1
ATOM 805 C C . PRO A 1 94 ? 19.282 -10.059 -8.785 1.00 46.38 94 PRO A C 1
ATOM 807 O O . PRO A 1 94 ? 20.056 -11.002 -8.812 1.00 46.38 94 PRO A O 1
ATOM 810 N N . TYR A 1 95 ? 18.286 -9.981 -7.889 1.00 49.72 95 TYR A N 1
ATOM 811 C CA . TYR A 1 95 ? 18.138 -10.919 -6.772 1.00 49.72 95 TYR A CA 1
ATOM 812 C C . TYR A 1 95 ? 16.691 -11.028 -6.244 1.00 49.72 95 TYR A C 1
ATOM 814 O O . TYR A 1 95 ? 16.460 -10.841 -5.052 1.00 49.72 95 TYR A O 1
ATOM 822 N N . PHE A 1 96 ? 15.689 -11.321 -7.086 1.00 47.25 96 PHE A N 1
ATOM 823 C CA . PHE A 1 96 ? 14.376 -11.744 -6.560 1.00 47.25 96 PHE A CA 1
ATOM 824 C C . PHE A 1 96 ? 14.403 -13.246 -6.247 1.00 47.25 96 PHE A C 1
ATOM 826 O O . PHE A 1 96 ? 14.026 -14.077 -7.068 1.00 47.25 96 PHE A O 1
ATOM 833 N N . PHE A 1 97 ? 14.865 -13.601 -5.048 1.00 46.81 97 PHE A N 1
ATOM 834 C CA . PHE A 1 97 ? 14.593 -14.920 -4.484 1.00 46.81 97 PHE A CA 1
ATOM 835 C C . PHE A 1 97 ? 13.215 -14.876 -3.834 1.00 46.81 97 PHE A C 1
ATOM 837 O O . PHE A 1 97 ? 13.046 -14.350 -2.735 1.00 46.81 97 PHE A O 1
ATOM 844 N N . ILE A 1 98 ? 12.218 -15.433 -4.518 1.00 47.34 98 ILE A N 1
ATOM 845 C CA . ILE A 1 98 ? 11.001 -15.875 -3.844 1.00 47.34 98 ILE A CA 1
ATOM 846 C C . ILE A 1 98 ? 11.444 -17.059 -2.986 1.00 47.34 98 ILE A C 1
ATOM 848 O O . ILE A 1 98 ? 11.677 -18.148 -3.506 1.00 47.34 98 ILE A O 1
ATOM 852 N N . THR A 1 99 ? 11.641 -16.841 -1.687 1.00 48.25 99 T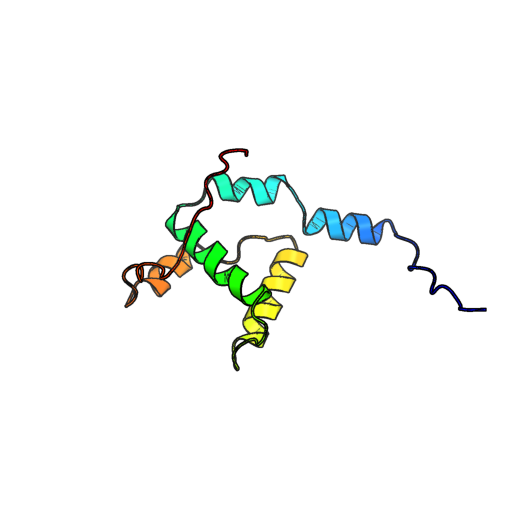HR A N 1
ATOM 853 C CA . THR A 1 99 ? 11.768 -17.947 -0.736 1.00 48.25 99 THR A CA 1
ATOM 854 C C . THR A 1 99 ? 10.507 -18.788 -0.871 1.00 48.25 99 THR A C 1
ATOM 856 O O . THR A 1 99 ? 9.412 -18.304 -0.570 1.00 48.25 99 THR A O 1
ATOM 859 N N . THR A 1 100 ? 10.637 -20.008 -1.391 1.00 51.94 100 THR A N 1
ATOM 860 C CA . THR A 1 100 ? 9.526 -20.952 -1.418 1.00 51.94 100 THR A CA 1
ATOM 861 C C . THR A 1 100 ? 9.097 -21.197 0.025 1.00 51.94 100 THR A C 1
ATOM 863 O O . THR A 1 100 ? 9.923 -21.335 0.925 1.00 51.94 100 THR A O 1
ATOM 866 N N . VAL A 1 101 ? 7.788 -21.186 0.269 1.00 54.44 101 VAL A N 1
ATOM 867 C CA . VAL A 1 101 ? 7.172 -21.429 1.587 1.00 54.44 101 VAL A CA 1
ATOM 868 C C . VAL A 1 101 ? 7.230 -22.906 1.992 1.00 54.44 101 VAL A C 1
ATOM 870 O O . VAL A 1 101 ? 6.358 -23.387 2.719 1.00 54.44 101 VAL A O 1
ATOM 873 N N . ASP A 1 102 ? 8.245 -23.641 1.538 1.00 44.72 102 ASP A N 1
ATOM 874 C CA . ASP A 1 102 ? 8.475 -24.997 2.010 1.00 44.72 102 ASP A CA 1
ATOM 875 C C . ASP A 1 102 ? 8.834 -24.900 3.495 1.00 44.72 102 ASP A C 1
ATOM 877 O O . ASP A 1 102 ? 9.887 -24.390 3.883 1.00 44.72 102 ASP A O 1
ATOM 881 N N . ARG A 1 103 ? 7.881 -25.298 4.343 1.00 49.31 103 ARG A N 1
ATOM 882 C CA . ARG A 1 103 ? 8.052 -25.340 5.795 1.00 49.31 103 ARG A CA 1
ATOM 883 C C . ARG A 1 103 ? 9.225 -26.267 6.125 1.00 49.31 103 ARG A C 1
ATOM 885 O O . ARG A 1 103 ? 9.210 -27.424 5.707 1.00 49.31 103 ARG A O 1
ATOM 892 N N . ILE A 1 104 ? 10.192 -25.747 6.883 1.00 45.97 104 ILE A N 1
ATOM 893 C CA . ILE A 1 104 ? 11.196 -26.536 7.617 1.00 45.97 104 ILE A CA 1
ATOM 894 C C . ILE A 1 104 ? 10.503 -27.249 8.781 1.00 45.97 104 ILE A C 1
ATOM 896 O O . ILE A 1 104 ? 9.641 -26.600 9.423 1.00 45.97 104 ILE A O 1
#

Radius of gyration: 18.32 Å; chains: 1; bounding box: 32×41×63 Å

InterPro domains:
  IPR045664 Protein of unknown function DUF6387 [PF19924] (10-103)

Organism: Salmonella enterica (NCBI:txid28901)

Sequence (104 aa):
MKSWVKMNSWTSEDTKAVKTWFDLDKYREFENISINMLYHEIWARTYFFKPVIEEGMQKTVMKNYMQILDGDPFLIKEKHLNYMDAENKLYQPPYFFITTVDRI

Secondary structure (DSSP, 8-state):
------PPPP-HHHHHHHHHHT-HHHHHGGGGS-HHHHHHHHHHHHTTS-SSPPTTTHHHHHHHHHHHHTT------HHHHTTS-SS-S----TT---------

pLDDT: mean 77.19, std 18.82, range [39.0, 95.88]

Foldseek 3Di:
DDPDPPPPDDDPVNVVLCCQLPVPVLVCCVVVDDPLQVVVLVVLCVQVVDPDRDPPCVVVNVVQVVCSSRRHNRSDDPVCSVVVPPPDPPPPPPDPDPPPPPDD